Protein AF-A0A3C0TU43-F1 (afdb_monomer_lite)

Sequence (66 aa):
IDDIMAIALRVNDFMCGLFAGIGIKLIDFKIEFGRMYDGDALRIVLADEISPDSCRLWDMATNEKL

pLDDT: mean 94.35, std 3.15, range [81.88, 97.81]

Radius of gyration: 14.56 Å; chains: 1; bounding box: 34×18×40 Å

Foldseek 3Di:
DVVVVVVVVVVVVVVCV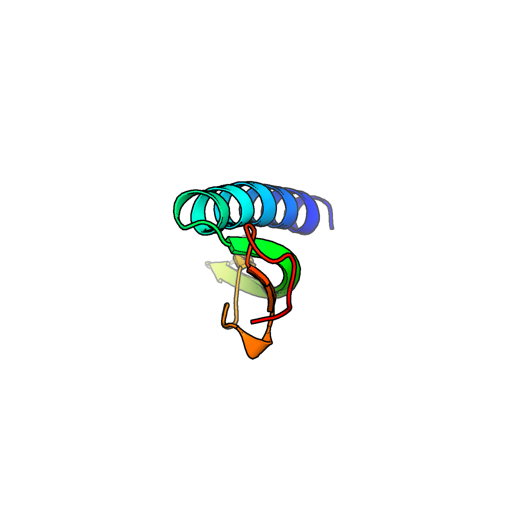VQVVVQKGWPDFDWDWDWDDDDPDTDIDTDDDDDCVRTFIAGNVVRHTD

Structure (mmCIF, N/CA/C/O backbone):
data_AF-A0A3C0TU43-F1
#
_entry.id   AF-A0A3C0TU43-F1
#
loop_
_atom_site.group_PDB
_atom_site.id
_atom_site.type_symbol
_atom_site.label_atom_id
_atom_site.label_alt_id
_atom_site.label_comp_id
_atom_site.label_asym_id
_atom_site.label_entity_id
_atom_site.label_seq_id
_atom_site.pdbx_PDB_ins_code
_atom_site.Cartn_x
_atom_site.Cartn_y
_atom_site.Cartn_z
_atom_site.occupancy
_atom_site.B_iso_or_equiv
_atom_site.auth_seq_id
_atom_site.auth_comp_id
_atom_site.auth_asym_id
_atom_site.auth_atom_id
_atom_site.pdbx_PDB_model_num
ATOM 1 N N . ILE A 1 1 ? 6.857 10.603 -13.184 1.00 81.88 1 ILE A N 1
ATOM 2 C CA . ILE A 1 1 ? 6.099 10.869 -11.933 1.00 81.88 1 ILE A CA 1
ATOM 3 C C . ILE A 1 1 ? 4.670 10.368 -12.095 1.00 81.88 1 ILE A C 1
ATOM 5 O O . ILE A 1 1 ? 4.191 9.685 -11.202 1.00 81.88 1 ILE A O 1
ATOM 9 N N . ASP A 1 2 ? 4.048 10.595 -13.251 1.00 92.00 2 ASP A N 1
ATOM 10 C CA . ASP A 1 2 ? 2.684 10.136 -13.552 1.00 92.00 2 ASP A CA 1
ATOM 11 C C . ASP A 1 2 ? 2.471 8.627 -13.357 1.00 92.00 2 ASP A C 1
ATOM 13 O O . ASP A 1 2 ? 1.527 8.244 -12.673 1.00 92.00 2 ASP A O 1
ATOM 17 N N . ASP A 1 3 ? 3.390 7.773 -13.827 1.00 91.19 3 ASP A N 1
ATOM 18 C CA . ASP A 1 3 ? 3.296 6.316 -13.610 1.00 91.19 3 ASP A CA 1
ATOM 19 C C . ASP A 1 3 ? 3.292 5.930 -12.126 1.00 91.19 3 ASP A C 1
ATOM 21 O O . ASP A 1 3 ? 2.541 5.053 -11.702 1.00 91.19 3 ASP A O 1
ATOM 25 N N . ILE A 1 4 ? 4.116 6.609 -11.322 1.00 94.62 4 ILE A N 1
ATOM 26 C CA . ILE A 1 4 ? 4.205 6.384 -9.875 1.00 94.62 4 ILE A CA 1
ATOM 27 C C . ILE A 1 4 ? 2.872 6.753 -9.224 1.00 94.62 4 ILE A C 1
ATOM 29 O O . ILE A 1 4 ? 2.342 5.972 -8.438 1.00 94.62 4 ILE A O 1
ATOM 33 N N . MET A 1 5 ? 2.299 7.907 -9.583 1.00 95.12 5 MET A N 1
ATOM 34 C CA . MET A 1 5 ? 1.000 8.340 -9.060 1.00 95.12 5 MET A CA 1
ATOM 35 C C . MET A 1 5 ? -0.123 7.385 -9.472 1.00 95.12 5 MET A C 1
ATOM 37 O O . MET A 1 5 ? -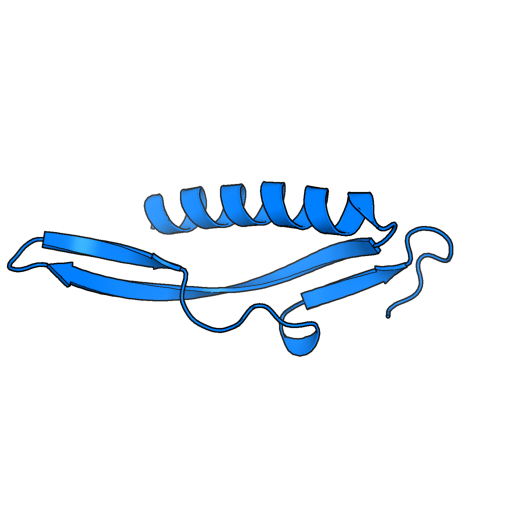0.936 6.999 -8.637 1.00 95.12 5 MET A O 1
ATOM 41 N N . ALA A 1 6 ? -0.146 6.957 -10.735 1.00 95.88 6 ALA A N 1
ATOM 42 C CA . ALA A 1 6 ? -1.149 6.027 -11.237 1.00 95.88 6 ALA A CA 1
ATOM 43 C C . ALA A 1 6 ? -1.086 4.672 -10.514 1.00 95.88 6 ALA A C 1
ATOM 45 O O . ALA A 1 6 ? -2.123 4.127 -10.135 1.00 95.88 6 ALA A O 1
ATOM 46 N N . ILE A 1 7 ? 0.115 4.131 -10.280 1.00 94.94 7 ILE A N 1
ATOM 47 C CA . ILE A 1 7 ? 0.274 2.887 -9.517 1.00 94.94 7 ILE A CA 1
ATOM 48 C C . ILE A 1 7 ? -0.104 3.107 -8.048 1.00 94.94 7 ILE A C 1
ATOM 50 O O . ILE A 1 7 ? -0.834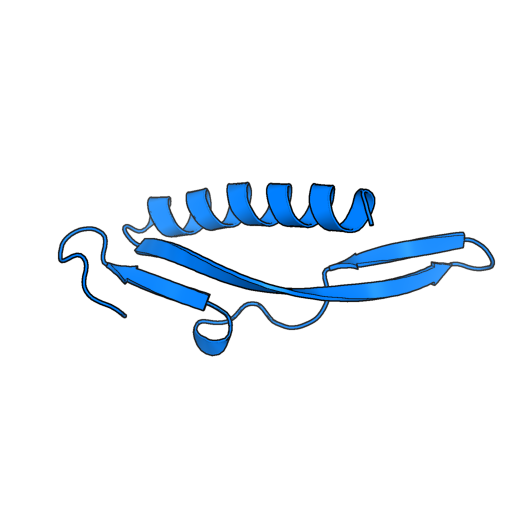 2.287 -7.500 1.00 94.94 7 ILE A O 1
ATOM 54 N N . ALA A 1 8 ? 0.316 4.212 -7.426 1.00 95.75 8 ALA A N 1
ATOM 55 C CA . ALA A 1 8 ? -0.001 4.513 -6.030 1.00 95.75 8 ALA A CA 1
ATOM 56 C C . ALA A 1 8 ? -1.514 4.606 -5.774 1.00 95.75 8 ALA A C 1
ATOM 58 O O . ALA A 1 8 ? -2.003 4.025 -4.808 1.00 95.75 8 ALA A O 1
ATOM 59 N N . LEU A 1 9 ? -2.271 5.257 -6.665 1.00 96.56 9 LEU A N 1
ATOM 60 C CA . LEU A 1 9 ? -3.735 5.318 -6.574 1.00 96.56 9 LEU A CA 1
ATOM 61 C C . LEU A 1 9 ? -4.376 3.931 -6.707 1.00 96.56 9 LEU A C 1
ATOM 63 O O . LEU A 1 9 ? -5.263 3.580 -5.937 1.00 96.56 9 LEU A O 1
ATOM 67 N N . ARG A 1 10 ? -3.878 3.095 -7.624 1.00 96.75 10 ARG A N 1
ATOM 68 C CA . ARG A 1 10 ? -4.375 1.718 -7.775 1.00 96.75 10 ARG A CA 1
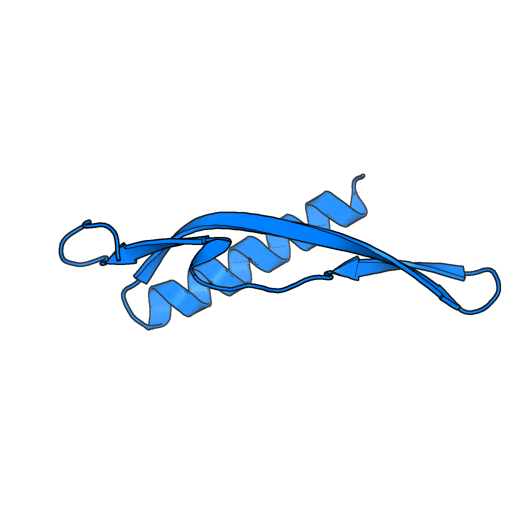ATOM 69 C C . ARG A 1 10 ? -4.074 0.845 -6.557 1.00 96.75 10 ARG A C 1
ATOM 71 O O . ARG A 1 10 ? -4.905 0.021 -6.185 1.00 96.75 10 ARG A O 1
ATOM 78 N N . VAL A 1 11 ? -2.899 1.011 -5.948 1.00 96.19 11 VAL A N 1
ATOM 79 C CA . VAL A 1 11 ? -2.537 0.337 -4.692 1.00 96.19 11 VAL A CA 1
ATOM 80 C C . VAL A 1 11 ? -3.460 0.800 -3.569 1.00 96.19 11 VAL A C 1
ATOM 82 O O . VAL A 1 11 ? -3.994 -0.043 -2.853 1.00 96.19 11 VAL A O 1
ATOM 85 N N . ASN A 1 12 ? -3.711 2.108 -3.467 1.00 96.88 12 ASN A N 1
ATOM 86 C CA . ASN A 1 12 ? -4.641 2.671 -2.494 1.00 96.88 12 ASN A CA 1
ATOM 87 C C . ASN A 1 12 ? -6.034 2.041 -2.612 1.00 96.88 12 ASN A C 1
ATOM 89 O O . ASN A 1 12 ? -6.559 1.554 -1.614 1.00 96.88 12 ASN A O 1
ATOM 93 N N . ASP A 1 13 ? -6.602 1.999 -3.817 1.00 97.81 13 ASP A N 1
ATOM 94 C CA . ASP A 1 13 ? -7.945 1.455 -4.038 1.00 97.81 13 ASP A CA 1
ATOM 95 C C . ASP A 1 13 ? -8.028 -0.023 -3.637 1.00 97.81 13 ASP A C 1
ATOM 97 O O . ASP A 1 13 ? -8.956 -0.439 -2.938 1.00 97.81 13 ASP A O 1
ATOM 101 N N . PHE A 1 14 ? -7.024 -0.814 -4.028 1.00 96.81 14 PHE A N 1
ATOM 102 C CA . PHE A 1 14 ? -6.958 -2.230 -3.680 1.00 96.81 14 PHE A CA 1
ATOM 103 C C . PHE A 1 14 ? -6.817 -2.448 -2.168 1.00 96.81 14 PHE A C 1
ATOM 105 O O . PHE A 1 14 ? -7.571 -3.228 -1.587 1.00 96.81 14 PHE A O 1
ATOM 112 N N . MET A 1 15 ? -5.878 -1.758 -1.517 1.00 96.75 15 MET A N 1
ATOM 113 C CA . MET A 1 15 ? -5.613 -1.937 -0.089 1.00 96.75 15 MET A CA 1
ATOM 114 C C . MET A 1 15 ? -6.762 -1.427 0.779 1.00 96.75 15 MET A C 1
ATOM 116 O O . MET A 1 15 ? -7.135 -2.097 1.739 1.00 96.75 15 MET A O 1
ATOM 120 N N . CYS A 1 16 ? -7.366 -0.287 0.427 1.00 96.81 16 CYS A N 1
ATOM 121 C CA . CYS A 1 16 ? -8.554 0.213 1.114 1.00 96.81 16 CYS A CA 1
ATOM 122 C C . CYS A 1 16 ? -9.686 -0.817 1.065 1.00 96.81 16 CYS A C 1
ATOM 124 O O . CYS A 1 16 ? -10.293 -1.098 2.096 1.00 96.81 16 CYS A O 1
ATOM 126 N N . GLY A 1 17 ? -9.938 -1.416 -0.105 1.00 97.62 17 GLY A N 1
ATOM 127 C CA . GLY A 1 17 ? -10.939 -2.473 -0.255 1.00 97.62 17 GLY A CA 1
ATOM 128 C C . GLY A 1 17 ? -10.603 -3.734 0.546 1.00 97.62 17 GLY A C 1
ATOM 129 O O . GLY A 1 17 ? -11.473 -4.279 1.224 1.00 97.62 17 GLY A O 1
ATOM 130 N N . LEU A 1 18 ? -9.340 -4.169 0.513 1.00 96.50 18 LEU A N 1
ATOM 131 C CA . LEU A 1 18 ? -8.860 -5.343 1.245 1.00 96.50 18 LEU A CA 1
ATOM 132 C C . LEU A 1 18 ? -9.064 -5.197 2.760 1.00 96.50 18 LEU A C 1
ATOM 134 O O . LEU A 1 18 ? -9.644 -6.084 3.383 1.00 96.50 18 LEU A O 1
ATOM 138 N N . PHE A 1 19 ? -8.624 -4.080 3.345 1.00 96.94 19 PHE A N 1
ATOM 139 C CA . PHE A 1 19 ? -8.761 -3.834 4.782 1.00 96.94 19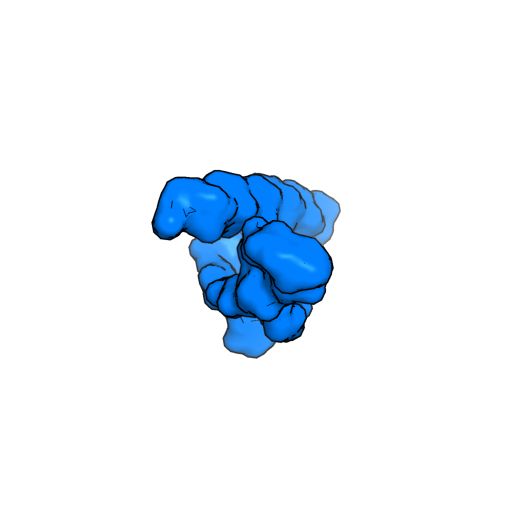 PHE A CA 1
ATOM 140 C C . PHE A 1 19 ? -10.215 -3.588 5.189 1.00 96.94 19 PHE A C 1
ATOM 142 O O . PHE A 1 19 ? -10.666 -4.135 6.197 1.00 96.94 19 PHE A O 1
ATOM 149 N N . ALA A 1 20 ? -10.985 -2.854 4.379 1.00 97.19 20 ALA A N 1
ATOM 150 C CA . ALA A 1 20 ? -12.407 -2.646 4.640 1.00 97.19 20 ALA A CA 1
ATOM 151 C C . ALA A 1 20 ? -13.182 -3.973 4.673 1.00 97.19 20 ALA A C 1
ATOM 153 O O . ALA A 1 20 ? -14.079 -4.138 5.499 1.00 97.19 20 ALA A O 1
ATOM 154 N N . GLY A 1 21 ? -12.799 -4.946 3.836 1.00 97.44 21 GLY A N 1
ATOM 155 C CA . GLY A 1 21 ? -13.386 -6.288 3.818 1.00 97.44 21 GLY A CA 1
ATOM 156 C C . GLY A 1 21 ? -13.235 -7.071 5.128 1.00 97.44 21 GLY A C 1
ATOM 157 O O . GLY A 1 21 ? -14.002 -8.002 5.363 1.00 97.44 21 GLY A O 1
ATOM 158 N N . ILE A 1 22 ? -12.293 -6.681 5.992 1.00 96.50 22 ILE A N 1
ATOM 159 C CA . ILE A 1 22 ? -12.064 -7.279 7.317 1.00 96.50 22 ILE A CA 1
ATOM 160 C C . ILE A 1 22 ? -12.320 -6.297 8.473 1.00 96.50 22 ILE A C 1
ATOM 162 O O . ILE A 1 22 ? -11.914 -6.564 9.599 1.00 96.50 22 ILE A O 1
ATOM 166 N N . GLY A 1 23 ? -12.999 -5.172 8.217 1.00 97.25 23 GLY A N 1
ATOM 167 C CA . GLY A 1 23 ? -13.360 -4.195 9.253 1.00 97.25 23 GLY A CA 1
ATOM 168 C C . GLY A 1 23 ? -12.218 -3.279 9.703 1.00 97.25 23 GLY A C 1
ATOM 169 O O . GLY A 1 23 ? -12.292 -2.693 10.780 1.00 97.25 23 GLY A O 1
ATOM 170 N N . ILE A 1 24 ? -11.171 -3.127 8.890 1.00 97.75 24 ILE A N 1
ATOM 171 C CA . ILE A 1 24 ? -10.027 -2.257 9.176 1.00 97.75 24 ILE A CA 1
ATOM 172 C C . ILE A 1 24 ? -10.042 -1.060 8.228 1.00 97.75 24 ILE A C 1
ATOM 174 O O . ILE A 1 24 ? -10.191 -1.193 7.014 1.00 97.75 24 ILE A O 1
ATOM 178 N N . LYS A 1 25 ? -9.842 0.136 8.774 1.00 97.31 25 LYS A N 1
ATOM 179 C CA . LYS A 1 25 ? -9.681 1.374 8.020 1.00 97.31 25 LYS A CA 1
ATOM 180 C C . LYS A 1 25 ? -8.201 1.660 7.795 1.00 97.31 25 LYS A C 1
ATOM 182 O O . LYS A 1 25 ? -7.458 1.904 8.743 1.00 97.31 25 LYS A O 1
ATOM 187 N N . LEU A 1 26 ? -7.796 1.687 6.529 1.00 97.38 26 LEU A N 1
ATOM 188 C CA . LEU A 1 26 ? -6.491 2.193 6.115 1.00 97.38 26 LEU A CA 1
ATOM 189 C C . LEU A 1 26 ? -6.537 3.727 6.085 1.00 97.38 26 LEU A C 1
ATOM 191 O O . LEU A 1 26 ? -7.255 4.304 5.271 1.00 97.38 26 LEU A O 1
ATOM 195 N N . ILE A 1 27 ? -5.818 4.386 6.994 1.00 96.94 27 ILE A N 1
ATOM 196 C CA . ILE A 1 27 ? -5.749 5.855 7.061 1.00 96.94 27 ILE A CA 1
ATOM 197 C C . ILE A 1 27 ? -4.741 6.386 6.040 1.00 96.94 27 ILE A C 1
ATOM 199 O O . ILE A 1 27 ? -5.025 7.342 5.324 1.00 96.94 27 ILE A O 1
ATOM 203 N N . ASP A 1 28 ? -3.580 5.739 5.967 1.00 96.44 28 ASP A N 1
ATOM 204 C CA . ASP A 1 28 ? -2.510 6.008 5.012 1.00 96.44 28 ASP A CA 1
ATOM 205 C C . ASP A 1 28 ? -1.476 4.886 5.061 1.00 96.44 28 ASP A C 1
ATOM 207 O O . ASP A 1 28 ? -1.487 4.027 5.948 1.00 96.44 28 ASP A O 1
ATOM 211 N N . PHE A 1 29 ? -0.587 4.915 4.078 1.00 95.88 29 PHE A N 1
ATOM 212 C CA . PHE A 1 29 ? 0.534 4.008 3.950 1.00 95.88 29 PHE A CA 1
ATOM 213 C C . PHE A 1 29 ? 1.666 4.690 3.178 1.00 95.88 29 PHE A C 1
ATOM 215 O O . PHE A 1 29 ? 1.445 5.646 2.426 1.00 95.88 29 PHE A O 1
ATOM 222 N N . LYS A 1 30 ? 2.883 4.181 3.346 1.00 94.88 30 LYS A N 1
ATOM 223 C CA . LYS A 1 30 ? 4.051 4.549 2.543 1.00 94.88 30 LYS A CA 1
ATOM 224 C C . LYS A 1 30 ? 4.413 3.370 1.643 1.00 94.88 30 LYS A C 1
ATOM 226 O O . LYS A 1 30 ? 4.431 2.236 2.098 1.00 94.88 30 LYS A O 1
ATOM 231 N N . ILE A 1 31 ? 4.731 3.653 0.383 1.00 94.12 31 ILE A N 1
ATOM 232 C CA . ILE A 1 31 ? 5.277 2.676 -0.565 1.00 94.12 31 ILE A CA 1
ATOM 233 C C . ILE A 1 31 ? 6.513 3.240 -1.246 1.00 94.12 31 ILE A C 1
ATOM 235 O O . ILE A 1 31 ? 6.636 4.455 -1.431 1.00 94.12 31 ILE A O 1
ATOM 239 N N . GLU A 1 32 ? 7.404 2.346 -1.653 1.00 95.50 32 GLU A N 1
ATOM 240 C CA . GLU A 1 32 ? 8.602 2.686 -2.403 1.00 95.50 32 GLU A CA 1
ATOM 241 C C . GLU A 1 32 ? 8.553 2.085 -3.806 1.00 95.50 32 GLU A C 1
ATOM 243 O O . GLU A 1 32 ? 7.889 1.083 -4.075 1.00 95.50 32 GLU A O 1
ATOM 248 N N . PHE A 1 33 ? 9.248 2.735 -4.735 1.00 95.62 33 PHE A N 1
ATOM 249 C CA . PHE A 1 33 ? 9.283 2.319 -6.128 1.00 95.62 33 PHE A CA 1
ATOM 250 C C . PHE A 1 33 ? 10.716 2.092 -6.575 1.00 95.62 33 PHE A C 1
ATOM 252 O O . PHE A 1 33 ? 11.588 2.945 -6.407 1.00 95.62 33 PHE A O 1
ATOM 259 N N . GLY A 1 34 ? 10.926 0.944 -7.203 1.00 94.50 34 GLY A N 1
ATOM 260 C CA . GLY A 1 34 ? 12.168 0.582 -7.855 1.00 94.50 34 GLY A CA 1
ATOM 261 C C . GLY A 1 34 ? 12.133 0.868 -9.351 1.00 94.50 34 GLY A C 1
ATOM 262 O O . GLY A 1 34 ? 11.081 1.021 -9.979 1.00 94.50 34 GLY A O 1
ATOM 263 N N . ARG A 1 35 ? 13.328 0.894 -9.932 1.00 94.06 35 ARG A N 1
ATOM 264 C CA . ARG A 1 35 ? 13.547 0.871 -11.376 1.00 94.06 35 ARG A CA 1
ATOM 265 C C . ARG A 1 35 ? 14.095 -0.496 -11.741 1.00 94.06 35 ARG A C 1
ATOM 267 O O . ARG A 1 35 ? 15.153 -0.875 -11.250 1.00 94.06 35 ARG A O 1
ATOM 274 N N . MET A 1 36 ? 13.380 -1.214 -12.591 1.00 94.06 36 MET A N 1
ATOM 275 C CA . MET A 1 36 ? 13.839 -2.469 -13.165 1.00 94.06 36 MET A CA 1
ATOM 276 C C . MET A 1 36 ? 14.201 -2.232 -14.627 1.00 94.06 36 MET A C 1
ATOM 278 O O . MET A 1 36 ? 13.436 -1.602 -15.357 1.00 94.06 36 MET A O 1
ATOM 282 N N . TYR A 1 37 ? 15.365 -2.727 -15.032 1.00 94.06 37 TYR A N 1
ATOM 283 C CA . TYR A 1 37 ? 15.834 -2.659 -16.410 1.00 94.06 37 TYR A CA 1
ATOM 284 C C . TYR A 1 37 ? 15.703 -4.038 -17.053 1.00 94.06 37 TYR A C 1
ATOM 286 O O . TYR A 1 37 ? 16.135 -5.031 -16.469 1.00 94.06 37 TYR A O 1
ATOM 294 N N . ASP A 1 38 ? 15.110 -4.081 -18.240 1.00 91.25 38 ASP A N 1
ATOM 295 C CA . ASP A 1 38 ? 15.066 -5.253 -19.113 1.00 91.25 38 ASP A CA 1
ATOM 296 C C . ASP A 1 38 ? 15.714 -4.865 -20.449 1.00 91.25 38 ASP A C 1
ATOM 298 O O . ASP A 1 38 ? 15.100 -4.218 -21.302 1.00 91.25 38 ASP A O 1
ATOM 302 N N . GLY A 1 39 ? 17.018 -5.130 -20.564 1.00 92.12 39 GLY A N 1
ATOM 303 C CA . GLY A 1 39 ? 17.863 -4.519 -21.591 1.00 92.12 39 GLY A CA 1
ATOM 304 C C . GLY A 1 39 ? 17.866 -2.991 -21.469 1.00 92.12 39 GLY A C 1
ATOM 305 O O . GLY A 1 39 ? 18.176 -2.449 -20.408 1.00 92.12 39 GLY A O 1
ATOM 306 N N . ASP A 1 40 ? 17.480 -2.308 -22.548 1.00 93.06 40 ASP A N 1
ATOM 307 C CA . ASP A 1 40 ? 17.357 -0.843 -22.589 1.00 93.06 40 ASP A CA 1
ATOM 308 C C . ASP A 1 40 ? 16.001 -0.330 -22.066 1.00 93.06 40 ASP A C 1
ATOM 310 O O . ASP A 1 40 ? 15.804 0.878 -21.908 1.00 93.06 40 ASP A O 1
ATOM 314 N N . ALA A 1 41 ? 15.040 -1.222 -21.799 1.00 91.19 41 ALA A N 1
ATOM 315 C CA . ALA A 1 41 ? 13.718 -0.834 -21.328 1.00 91.19 41 ALA A CA 1
ATOM 316 C C . ALA A 1 41 ? 13.722 -0.587 -19.814 1.00 91.19 41 ALA A C 1
ATOM 318 O O . ALA A 1 41 ? 14.120 -1.443 -19.025 1.00 91.19 41 ALA A O 1
ATOM 319 N N . LEU A 1 42 ? 13.218 0.579 -19.402 1.00 91.62 42 LEU A N 1
ATOM 320 C CA . LEU A 1 42 ? 13.011 0.937 -18.001 1.00 91.62 42 LEU A CA 1
ATOM 321 C C . LEU A 1 42 ? 11.557 0.679 -17.601 1.00 91.62 42 LEU A C 1
ATOM 323 O O . LEU A 1 42 ? 10.635 1.227 -18.205 1.00 91.62 42 LEU A O 1
ATOM 327 N N . ARG A 1 43 ? 11.351 -0.062 -16.511 1.00 92.62 43 ARG A N 1
ATOM 328 C CA . ARG A 1 43 ? 10.044 -0.240 -15.878 1.00 92.62 43 ARG A CA 1
ATOM 329 C C . ARG A 1 43 ? 10.069 0.239 -14.432 1.00 92.62 43 ARG A C 1
ATOM 331 O O . ARG A 1 43 ? 10.964 -0.109 -13.663 1.00 92.62 43 ARG A O 1
ATOM 338 N N . ILE A 1 44 ? 9.052 1.007 -14.051 1.00 93.31 44 ILE A N 1
ATOM 339 C CA . ILE A 1 44 ? 8.780 1.323 -12.647 1.00 93.31 44 ILE A CA 1
ATOM 340 C C . ILE A 1 44 ? 8.048 0.143 -12.014 1.00 93.31 44 ILE A C 1
ATOM 342 O O . ILE A 1 44 ? 7.052 -0.345 -12.555 1.00 93.31 44 ILE A O 1
ATOM 346 N N . VAL A 1 45 ? 8.543 -0.315 -10.871 1.00 93.75 45 VAL A N 1
ATOM 347 C CA . VAL A 1 45 ? 7.966 -1.428 -10.116 1.00 93.75 45 VAL A CA 1
ATOM 348 C C . VAL A 1 45 ? 7.698 -0.987 -8.685 1.00 93.75 45 VAL A C 1
ATOM 350 O O . VAL A 1 45 ? 8.498 -0.256 -8.103 1.00 93.75 45 VAL A O 1
ATOM 353 N N . LEU A 1 46 ? 6.563 -1.414 -8.130 1.00 93.69 46 LEU A N 1
ATOM 354 C CA . LEU A 1 46 ? 6.333 -1.324 -6.691 1.00 93.69 46 LEU A CA 1
ATOM 355 C C . LEU A 1 46 ? 7.371 -2.211 -5.997 1.00 93.69 46 LEU A C 1
ATOM 357 O O . LEU A 1 46 ? 7.591 -3.344 -6.428 1.00 93.69 46 LEU A O 1
ATOM 361 N N . ALA A 1 47 ? 8.026 -1.676 -4.979 1.00 92.00 47 ALA A N 1
ATOM 362 C CA . ALA A 1 47 ? 9.079 -2.346 -4.237 1.00 92.00 47 ALA A CA 1
ATOM 363 C C . ALA A 1 47 ? 8.820 -2.229 -2.729 1.00 92.00 47 ALA A C 1
ATOM 365 O O . ALA A 1 47 ? 7.827 -1.631 -2.313 1.00 92.00 47 ALA A O 1
ATOM 366 N N . ASP A 1 48 ? 9.758 -2.778 -1.955 1.00 87.06 48 ASP A N 1
ATOM 367 C CA . ASP A 1 48 ? 9.747 -2.798 -0.489 1.00 87.06 48 ASP A CA 1
ATOM 368 C C . ASP A 1 48 ? 8.601 -3.640 0.111 1.00 87.06 48 ASP A C 1
ATOM 370 O O . ASP A 1 48 ? 7.935 -4.409 -0.591 1.00 87.06 48 ASP A O 1
ATOM 374 N N . GLU A 1 49 ? 8.429 -3.566 1.429 1.00 89.75 49 GLU A N 1
ATOM 375 C CA . GLU A 1 49 ? 7.364 -4.237 2.165 1.00 89.75 49 GLU A CA 1
ATOM 376 C C . GLU A 1 49 ? 6.115 -3.367 2.369 1.00 89.75 49 GLU A C 1
ATOM 378 O O . GLU A 1 49 ? 6.171 -2.144 2.469 1.00 89.75 49 GLU A O 1
ATOM 383 N N . ILE A 1 50 ? 4.965 -4.038 2.480 1.00 89.19 50 ILE A N 1
ATOM 384 C CA . ILE A 1 50 ? 3.722 -3.450 2.979 1.00 89.19 50 ILE A CA 1
ATOM 385 C C . ILE A 1 50 ? 3.362 -4.199 4.259 1.00 89.19 50 ILE A C 1
ATOM 387 O O . ILE A 1 50 ? 2.880 -5.332 4.226 1.00 89.19 50 ILE A O 1
ATOM 391 N N . SER A 1 51 ? 3.627 -3.554 5.388 1.00 91.06 51 SER A N 1
ATOM 392 C CA . SER A 1 51 ? 3.440 -4.080 6.741 1.00 91.06 51 SER A CA 1
ATOM 393 C C . SER A 1 51 ? 2.669 -3.079 7.616 1.00 91.06 51 SER A C 1
ATOM 395 O O . SER A 1 51 ? 2.564 -1.901 7.249 1.00 91.06 51 SER A O 1
ATOM 397 N N . PRO A 1 52 ? 2.134 -3.490 8.782 1.00 88.12 52 PRO A N 1
ATOM 398 C CA . PRO A 1 52 ? 1.533 -2.561 9.741 1.00 88.12 52 PRO A CA 1
ATOM 399 C C . PRO A 1 52 ? 2.462 -1.413 10.162 1.00 88.12 52 PRO A C 1
ATOM 401 O O . PRO A 1 52 ? 1.967 -0.348 10.502 1.00 88.12 52 PRO A O 1
ATOM 404 N N . ASP A 1 53 ? 3.786 -1.579 10.075 1.00 90.06 53 ASP A N 1
ATOM 405 C CA . ASP A 1 53 ? 4.748 -0.513 10.390 1.00 90.06 53 ASP A CA 1
ATOM 406 C C . ASP A 1 53 ? 4.772 0.589 9.316 1.00 90.06 53 ASP A C 1
ATOM 408 O O . ASP A 1 53 ? 4.994 1.765 9.610 1.00 90.06 53 ASP A O 1
ATOM 412 N N . SER A 1 54 ? 4.487 0.219 8.065 1.00 91.81 54 SER A N 1
ATOM 413 C CA . SER A 1 54 ? 4.371 1.136 6.922 1.00 91.81 54 SER A CA 1
ATOM 414 C C . SER A 1 54 ? 2.969 1.742 6.748 1.00 91.81 54 SER A C 1
ATOM 416 O O . SER A 1 54 ? 2.765 2.558 5.844 1.00 91.81 54 SER A O 1
ATOM 418 N N . CYS A 1 55 ? 2.003 1.351 7.590 1.00 95.38 55 CYS A N 1
ATOM 419 C CA . CYS A 1 55 ? 0.585 1.690 7.462 1.00 95.38 55 CYS A CA 1
ATOM 420 C C . CYS A 1 55 ? 0.012 2.279 8.758 1.00 95.38 55 CYS A C 1
ATOM 422 O O . CYS A 1 55 ? 0.398 1.922 9.866 1.00 95.38 55 CYS A O 1
ATOM 424 N N . ARG A 1 56 ? -1.004 3.136 8.642 1.00 96.19 56 ARG A N 1
ATOM 425 C CA . ARG A 1 56 ? -1.870 3.489 9.774 1.00 96.19 56 ARG A CA 1
ATOM 426 C C . ARG A 1 56 ? -3.203 2.770 9.629 1.00 96.19 56 ARG A C 1
ATOM 428 O O . ARG A 1 56 ? -3.998 3.103 8.753 1.00 96.19 56 ARG A O 1
ATOM 435 N N . LEU A 1 57 ? -3.425 1.785 10.497 1.00 96.75 57 LEU A N 1
ATOM 436 C CA . LEU A 1 57 ? -4.593 0.903 10.491 1.00 96.75 57 LEU A CA 1
ATOM 437 C C . LEU A 1 57 ? -5.445 1.164 11.729 1.00 96.75 57 LEU A C 1
ATOM 439 O O . LEU A 1 57 ? -4.929 1.167 12.846 1.00 96.75 57 LEU A O 1
ATOM 443 N N . TRP A 1 58 ? -6.726 1.451 11.531 1.00 97.62 58 TRP A N 1
ATOM 444 C CA . TRP A 1 58 ? -7.677 1.711 12.611 1.00 97.62 58 TRP A CA 1
ATOM 445 C C . TRP A 1 58 ? -8.810 0.693 12.549 1.00 97.62 58 TRP A C 1
ATOM 447 O O . TRP A 1 58 ? -9.244 0.312 11.462 1.00 97.62 58 TRP A O 1
ATOM 457 N N . ASP A 1 59 ? -9.313 0.273 13.701 1.00 97.25 59 ASP A N 1
ATOM 458 C CA . ASP A 1 59 ? -10.516 -0.549 13.769 1.00 97.25 59 ASP A CA 1
ATOM 459 C C . ASP A 1 59 ? -11.733 0.278 13.322 1.00 97.25 59 ASP A C 1
ATOM 461 O O . ASP A 1 59 ? -11.919 1.415 13.757 1.00 97.25 59 ASP A O 1
ATOM 465 N N . MET A 1 60 ? -12.566 -0.251 12.421 1.00 96.44 60 MET A N 1
ATOM 466 C CA . MET A 1 60 ? -13.724 0.500 11.917 1.00 96.44 60 MET A CA 1
ATOM 467 C C . MET A 1 60 ? -14.862 0.633 12.936 1.00 96.44 60 MET A C 1
ATOM 469 O O . MET A 1 60 ? -15.656 1.566 12.814 1.00 96.44 60 MET A O 1
ATOM 473 N N . ALA A 1 61 ? -14.978 -0.281 13.902 1.00 96.62 61 ALA A N 1
ATOM 474 C CA . ALA A 1 61 ? -16.059 -0.278 14.882 1.00 96.62 61 ALA A CA 1
ATOM 475 C C . ALA A 1 61 ? -15.771 0.677 16.047 1.00 96.62 61 ALA A C 1
ATOM 477 O O . ALA A 1 61 ? -16.666 1.410 16.470 1.00 96.62 61 ALA A O 1
ATOM 478 N N . THR A 1 62 ? -14.536 0.694 16.551 1.00 97.12 62 THR A N 1
ATOM 479 C CA . THR A 1 62 ? -14.122 1.555 17.671 1.00 97.12 62 THR A CA 1
ATOM 480 C C . THR A 1 62 ? -13.490 2.864 17.210 1.00 97.12 62 THR A C 1
ATOM 482 O O . THR A 1 62 ? -13.470 3.832 17.968 1.00 97.12 62 THR A O 1
ATOM 485 N N . ASN A 1 63 ? -13.012 2.923 15.961 1.00 93.19 63 ASN A N 1
ATOM 486 C CA . ASN A 1 63 ? -12.226 4.033 15.423 1.00 93.19 63 ASN A CA 1
ATOM 487 C C . ASN A 1 63 ? -10.949 4.302 16.248 1.00 93.19 63 ASN A C 1
ATOM 489 O O . ASN A 1 63 ? -10.460 5.431 16.308 1.00 93.19 63 ASN A O 1
ATOM 493 N N . GLU A 1 64 ? -10.415 3.254 16.879 1.00 95.31 64 GLU A N 1
ATOM 494 C CA . GLU A 1 64 ? -9.142 3.267 17.592 1.00 95.31 64 GLU A CA 1
ATOM 495 C C . GLU A 1 64 ? -8.016 2.728 16.708 1.00 95.31 64 GLU A C 1
ATOM 497 O O . GLU A 1 64 ? -8.2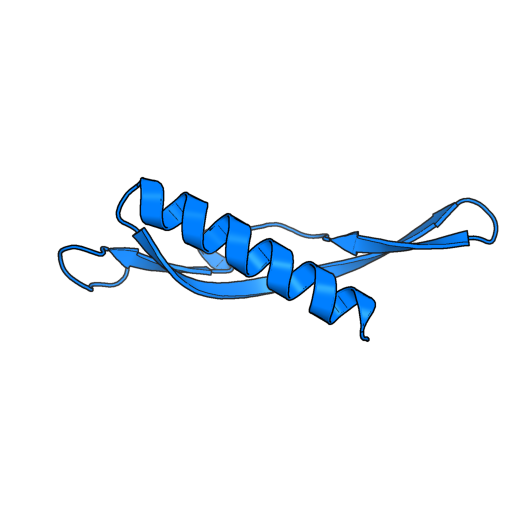31 1.953 15.773 1.00 95.31 64 GLU A O 1
ATOM 502 N N . LYS A 1 65 ? -6.791 3.158 17.007 1.00 93.12 65 LYS A N 1
ATOM 503 C CA . LYS A 1 65 ? -5.592 2.692 16.314 1.00 93.12 65 LYS A CA 1
ATOM 504 C C . LYS A 1 65 ? -5.289 1.239 16.716 1.00 93.12 65 LYS A C 1
ATOM 506 O O . LYS A 1 65 ? -5.279 0.947 17.911 1.00 93.12 65 LYS A O 1
ATOM 511 N N . LEU A 1 66 ? -5.005 0.388 15.725 1.00 86.56 66 LEU A N 1
ATOM 512 C CA . LEU A 1 66 ? -4.482 -0.971 15.918 1.00 86.56 66 LEU A CA 1
ATOM 513 C C . LEU A 1 66 ? -2.974 -0.979 16.214 1.00 86.56 66 LEU A C 1
ATOM 515 O O . LEU A 1 66 ? -2.258 -0.048 15.763 1.00 86.56 66 LEU A O 1
#

Secondary structure (DSSP, 8-state):
-HHHHHHHHHHHHHHHHHHHTTTEEEEEE--EEEEEEETTEEEEEEES---GGGEEEEETTT--B-